Protein AF-A0A9P1N408-F1 (afdb_monomer)

Mean predicted aligned error: 14.75 Å

pLDDT: mean 76.31, std 18.6, range [34.66, 93.69]

Secondary structure (DSSP, 8-state):
-----------------------------------------PPPP--SSSPP-B-GGG---SSSS-EE--TTTTT---EEES--TTS-S-TTEEEEEE-PPTT-EEEEEETTEEEE-SS-EEEEEETTT--EEETT--S--EEEEEEEE-

Radius of gyration: 34.22 Å; Cα contacts (8 Å, |Δi|>4): 243; chains: 1; bounding box: 58×67×98 Å

Solvent-accessible surface area (backbone atoms only — not comparable to full-atom values): 9553 Å² total; per-residue (Å²): 135,90,83,85,81,88,78,88,76,93,76,78,93,73,94,66,90,71,82,80,74,78,80,74,81,77,78,79,79,79,78,80,76,81,74,78,78,76,79,71,76,61,67,79,85,66,49,90,56,37,68,89,35,75,41,60,90,71,53,86,63,93,52,93,73,40,44,55,48,48,53,71,74,46,75,45,60,58,64,45,67,24,53,41,98,88,65,52,71,40,79,55,17,29,33,37,65,44,59,47,51,93,90,33,34,26,32,34,30,39,88,91,48,74,50,73,41,97,54,68,44,52,37,35,19,37,52,89,75,38,50,30,23,45,72,96,45,94,82,53,49,44,70,35,32,38,32,37,38,113

Nearest PDB structures (foldseek):
  7kwb-assembly1_A  TM=3.273E-01  e=4.995E-01  Bacteroides thetaiotaomicron
  2yn3-assembly3_D  TM=3.051E-01  e=1.720E+00  Salmonella enterica subsp. enterica serovar Typhimurium str. LT2
  2yn5-assembly1_B  TM=3.096E-01  e=6.264E+00  Salmonella enterica subsp. enterica serovar Typhimurium str. LT2

Structure (mmCIF, N/CA/C/O backbone):
data_AF-A0A9P1N408-F1
#
_entry.id   AF-A0A9P1N408-F1
#
loop_
_atom_site.group_PDB
_atom_site.id
_atom_site.type_symbol
_atom_site.label_atom_id
_atom_site.label_alt_id
_atom_site.label_comp_id
_atom_site.label_asym_id
_atom_site.label_entity_id
_atom_site.label_seq_id
_atom_site.pdbx_PDB_ins_code
_atom_site.Cartn_x
_atom_site.Cartn_y
_atom_site.Cartn_z
_atom_site.occupancy
_atom_site.B_iso_or_equiv
_atom_site.auth_seq_id
_atom_site.auth_comp_id
_atom_site.auth_asym_id
_atom_site.auth_atom_id
_atom_site.pdbx_PDB_model_num
ATOM 1 N N . MET A 1 1 ? 4.739 -48.991 78.436 1.00 36.84 1 MET A N 1
ATOM 2 C CA . MET A 1 1 ? 5.732 -49.587 79.353 1.00 36.84 1 MET A CA 1
ATOM 3 C C . MET A 1 1 ? 7.102 -49.161 78.863 1.00 36.84 1 MET A C 1
ATOM 5 O O . MET A 1 1 ? 7.369 -49.285 77.677 1.00 36.84 1 MET A O 1
ATOM 9 N N . PHE A 1 2 ? 7.858 -48.520 79.753 1.00 42.50 2 PHE A N 1
ATOM 10 C CA . PHE A 1 2 ? 9.170 -47.912 79.533 1.00 42.50 2 PHE A CA 1
ATOM 11 C C . PHE A 1 2 ? 10.202 -48.927 79.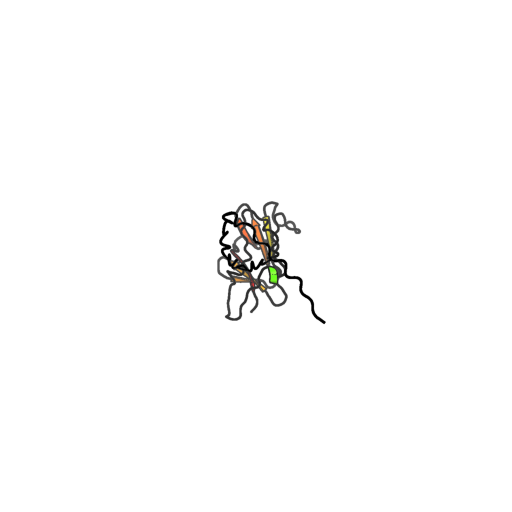023 1.00 42.50 2 PHE A C 1
ATOM 13 O O . PHE A 1 2 ? 10.066 -50.108 79.323 1.00 42.50 2 PHE A O 1
ATOM 20 N N . ILE A 1 3 ? 11.246 -48.455 78.332 1.00 43.72 3 ILE A N 1
ATOM 21 C CA . ILE A 1 3 ? 12.64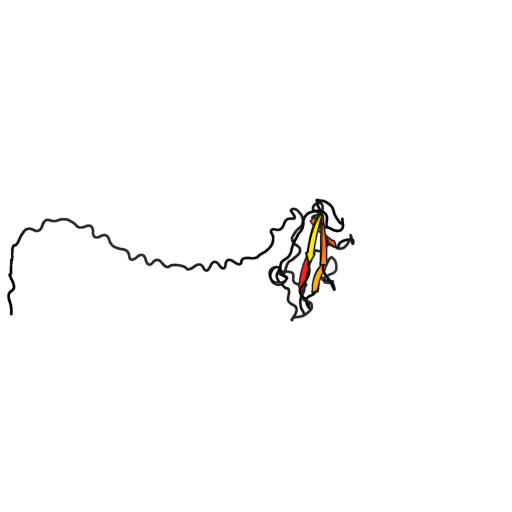4 -48.466 78.811 1.00 43.72 3 ILE A CA 1
ATOM 22 C C . ILE A 1 3 ? 13.538 -47.844 77.720 1.00 43.72 3 ILE A C 1
ATOM 24 O O . ILE A 1 3 ? 13.607 -48.305 76.585 1.00 43.72 3 ILE A O 1
ATOM 28 N N . TRP A 1 4 ? 14.202 -46.757 78.101 1.00 34.66 4 TRP A N 1
ATOM 29 C CA . TRP A 1 4 ? 15.365 -46.158 77.444 1.00 34.66 4 TRP A CA 1
ATOM 30 C C . TRP A 1 4 ? 16.586 -47.080 77.606 1.00 34.66 4 TRP A C 1
ATOM 32 O O . TRP A 1 4 ? 16.724 -47.681 78.672 1.00 34.66 4 TRP A O 1
ATOM 42 N N . PRO A 1 5 ? 17.565 -47.048 76.691 1.00 52.34 5 PRO A N 1
ATOM 43 C CA . PRO A 1 5 ? 18.949 -47.180 77.106 1.00 52.34 5 PRO A CA 1
ATOM 44 C C . PRO A 1 5 ? 19.692 -45.876 76.829 1.00 52.34 5 PRO A C 1
ATOM 46 O O . PRO A 1 5 ? 19.920 -45.472 75.691 1.00 52.34 5 PRO A O 1
ATOM 49 N N . VAL A 1 6 ? 20.085 -45.244 77.932 1.00 52.12 6 VAL A N 1
ATOM 50 C CA . VAL A 1 6 ? 21.225 -44.335 78.001 1.00 52.12 6 VAL A CA 1
ATOM 51 C C . VAL A 1 6 ? 22.454 -45.099 77.517 1.00 52.12 6 VAL A C 1
ATOM 53 O O . VAL A 1 6 ? 22.809 -46.115 78.109 1.00 52.12 6 VAL A O 1
ATOM 56 N N . PHE A 1 7 ? 23.142 -44.588 76.502 1.00 47.91 7 PHE A N 1
ATOM 57 C CA . PHE A 1 7 ? 24.569 -44.841 76.341 1.00 47.91 7 PHE A CA 1
ATOM 58 C C . PHE A 1 7 ? 25.271 -43.497 76.187 1.00 47.91 7 PHE A C 1
ATOM 60 O O . PHE A 1 7 ? 25.332 -42.901 75.116 1.00 47.91 7 PHE A O 1
ATOM 67 N N . THR A 1 8 ? 25.759 -43.002 77.318 1.00 52.31 8 THR A N 1
ATOM 68 C CA . THR A 1 8 ? 26.733 -41.922 77.388 1.00 52.31 8 THR A CA 1
ATOM 69 C C . THR A 1 8 ? 28.088 -42.508 77.011 1.00 52.31 8 THR A C 1
ATOM 71 O O . THR A 1 8 ? 28.602 -43.347 77.745 1.00 52.31 8 THR A O 1
ATOM 74 N N . PHE A 1 9 ? 28.693 -42.053 75.915 1.00 44.00 9 PHE A N 1
ATOM 75 C CA . PHE A 1 9 ? 30.145 -42.112 75.754 1.00 44.00 9 PHE A CA 1
ATOM 76 C C . PHE A 1 9 ? 30.653 -40.805 75.140 1.00 44.00 9 PHE A C 1
ATOM 78 O O . PHE A 1 9 ? 30.346 -40.450 74.006 1.00 44.00 9 PHE A O 1
ATOM 85 N N . LEU A 1 10 ? 31.411 -40.088 75.967 1.00 52.44 10 LEU A N 1
ATOM 86 C CA . LEU A 1 10 ? 32.274 -38.960 75.642 1.00 52.44 10 LEU A CA 1
ATOM 87 C C . LEU A 1 10 ? 33.349 -39.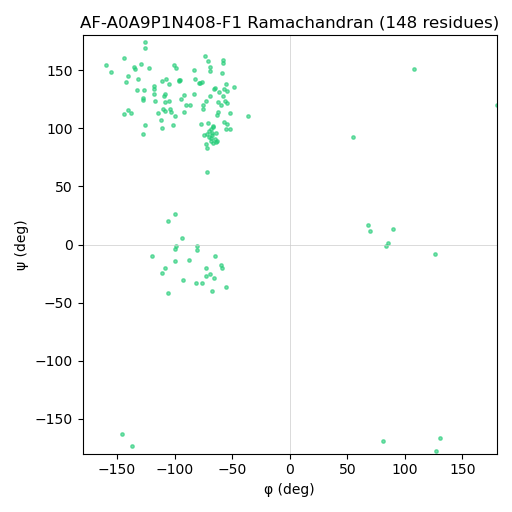396 74.643 1.00 52.44 10 LEU A C 1
ATOM 89 O O . LEU A 1 10 ? 34.177 -40.221 75.020 1.00 52.44 10 LEU A O 1
ATOM 93 N N . ILE A 1 11 ? 33.417 -38.802 73.446 1.00 53.59 11 ILE A N 1
ATOM 94 C CA . ILE A 1 11 ? 34.668 -38.742 72.674 1.00 53.59 11 ILE A CA 1
ATOM 95 C C . ILE A 1 11 ? 34.751 -37.405 71.926 1.00 53.59 11 ILE A C 1
ATOM 97 O O . ILE A 1 11 ? 33.988 -37.143 71.005 1.00 53.59 11 ILE A O 1
ATOM 101 N N . GLY A 1 12 ? 35.707 -36.583 72.364 1.00 45.75 12 GLY A N 1
ATOM 102 C CA . GLY A 1 12 ? 36.638 -35.856 71.500 1.00 45.75 12 GLY A CA 1
ATOM 103 C C . GLY A 1 12 ? 36.063 -34.962 70.407 1.00 45.75 12 GLY A C 1
ATOM 104 O O . GLY A 1 12 ? 35.930 -35.372 69.261 1.00 45.75 12 GLY A O 1
ATOM 105 N N . ILE A 1 13 ? 35.884 -33.693 70.764 1.00 54.72 13 ILE A N 1
ATOM 106 C CA . ILE A 1 13 ? 36.101 -32.532 69.892 1.00 54.72 13 ILE A CA 1
ATOM 107 C C . ILE A 1 13 ? 37.300 -32.772 68.959 1.00 54.72 13 ILE A C 1
ATOM 109 O O . ILE A 1 13 ? 38.445 -32.784 69.407 1.00 54.72 13 ILE A O 1
ATOM 113 N N . VAL A 1 14 ? 37.027 -32.934 67.664 1.00 46.72 14 VAL A N 1
ATOM 114 C CA . VAL A 1 14 ? 37.987 -32.614 66.609 1.00 46.72 14 VAL A CA 1
ATOM 115 C C . VAL A 1 14 ? 37.467 -31.394 65.873 1.00 46.72 14 VAL A C 1
ATOM 117 O O . VAL A 1 14 ? 36.381 -31.388 65.295 1.00 46.72 14 VAL A O 1
ATOM 120 N N . ASP A 1 15 ? 38.263 -30.342 65.988 1.00 52.88 15 ASP A N 1
ATOM 121 C CA . ASP A 1 15 ? 38.144 -29.089 65.275 1.00 52.88 15 ASP A CA 1
ATOM 122 C C . ASP A 1 15 ? 38.164 -29.384 63.769 1.00 52.88 15 ASP A C 1
ATOM 124 O O . ASP A 1 15 ? 39.176 -29.772 63.183 1.00 52.88 15 ASP A O 1
ATOM 128 N N . SER A 1 16 ? 37.004 -29.287 63.139 1.00 39.03 16 SER A N 1
ATOM 129 C CA . SER A 1 16 ? 36.915 -29.090 61.704 1.00 39.03 16 SER A CA 1
ATOM 130 C C . SER A 1 16 ? 36.050 -27.869 61.518 1.00 39.03 16 SER A C 1
ATOM 132 O O . SER A 1 16 ? 34.834 -27.919 61.690 1.00 39.03 16 SER A O 1
ATOM 134 N N . CYS A 1 17 ? 36.712 -26.757 61.214 1.00 52.81 17 CYS A N 1
ATOM 135 C CA . CYS A 1 17 ? 36.085 -25.559 60.692 1.00 52.81 17 CYS A CA 1
ATOM 136 C C . CYS A 1 17 ? 35.223 -25.950 59.485 1.00 52.81 17 CYS A C 1
ATOM 138 O O . CYS A 1 17 ? 35.724 -26.171 58.383 1.00 52.81 17 CYS A O 1
ATOM 140 N N . ILE A 1 18 ? 33.918 -26.078 59.711 1.00 52.34 18 ILE A N 1
ATOM 141 C CA . ILE A 1 18 ? 32.926 -26.211 58.651 1.00 52.34 18 ILE A CA 1
ATOM 142 C C . ILE A 1 18 ? 32.812 -24.825 58.010 1.00 52.34 18 ILE A C 1
ATOM 144 O O . ILE A 1 18 ? 32.535 -23.861 58.728 1.00 52.34 18 ILE A O 1
ATOM 148 N N . PRO A 1 19 ? 33.018 -24.683 56.691 1.00 45.06 19 PRO A N 1
ATOM 149 C CA . PRO A 1 19 ? 32.795 -23.410 56.031 1.00 45.06 19 PRO A CA 1
ATOM 150 C C . PRO A 1 19 ? 31.309 -23.065 56.150 1.00 45.06 19 PRO A C 1
ATOM 152 O O . PRO A 1 19 ? 30.452 -23.724 55.559 1.00 45.06 19 PRO A O 1
ATOM 155 N N . THR A 1 20 ? 30.987 -22.032 56.929 1.00 50.75 20 THR A N 1
ATOM 156 C CA . THR A 1 20 ? 29.678 -21.381 56.887 1.00 50.75 20 THR A CA 1
ATOM 157 C C . THR A 1 20 ? 29.548 -20.697 55.534 1.00 50.75 20 THR A C 1
ATOM 159 O O . THR A 1 20 ? 29.911 -19.535 55.370 1.00 50.75 20 THR A O 1
ATOM 162 N N . GLN A 1 21 ? 29.064 -21.440 54.543 1.00 45.41 21 GLN A N 1
ATOM 163 C CA . GLN A 1 21 ? 28.566 -20.858 53.307 1.00 45.41 21 GLN A CA 1
ATOM 164 C C . GLN A 1 21 ? 27.311 -20.067 53.677 1.00 45.41 21 GLN A C 1
ATOM 166 O O . GLN A 1 21 ? 26.247 -20.630 53.932 1.00 45.41 21 GLN A O 1
ATOM 171 N N . GLN A 1 22 ? 27.470 -18.751 53.768 1.00 49.91 22 GLN A N 1
ATOM 172 C CA . GLN A 1 22 ? 26.377 -17.797 53.792 1.00 49.91 22 GLN A CA 1
ATOM 173 C C . GLN A 1 22 ? 25.512 -18.055 52.551 1.00 49.91 22 GLN A C 1
ATOM 175 O O . GLN A 1 22 ? 25.900 -17.729 51.432 1.00 49.91 22 GLN A O 1
ATOM 180 N N . VAL A 1 23 ? 24.354 -18.691 52.735 1.00 50.75 23 VAL A N 1
ATOM 181 C CA . VAL A 1 23 ? 23.320 -18.738 51.700 1.00 50.75 23 VAL A CA 1
ATOM 182 C C . VAL A 1 23 ? 22.688 -17.353 51.679 1.00 50.75 23 VAL A C 1
ATOM 184 O O . VAL A 1 23 ? 21.813 -17.038 52.481 1.00 50.75 23 VAL A O 1
ATOM 187 N N . GLU A 1 24 ? 23.180 -16.494 50.789 1.00 50.38 24 GLU A N 1
ATOM 188 C CA . GLU A 1 24 ? 22.417 -15.332 50.352 1.00 50.38 24 GLU A CA 1
ATOM 189 C C . GLU A 1 24 ? 21.146 -15.837 49.671 1.00 50.38 24 GLU A C 1
ATOM 191 O O . GLU A 1 24 ? 21.185 -16.478 48.617 1.00 50.38 24 GLU A O 1
ATOM 196 N N . THR A 1 25 ? 20.001 -15.548 50.287 1.00 46.38 25 THR A N 1
ATOM 197 C CA . THR A 1 25 ? 18.692 -15.703 49.658 1.00 46.38 25 THR A CA 1
ATOM 198 C C . THR A 1 25 ? 18.627 -14.747 48.472 1.00 46.38 25 THR A C 1
ATOM 200 O O . THR A 1 25 ? 18.218 -13.592 48.595 1.00 46.38 25 THR A O 1
ATOM 203 N N . THR A 1 26 ? 19.056 -15.227 47.307 1.00 51.84 26 THR A N 1
ATOM 204 C CA . THR A 1 26 ? 18.864 -14.528 46.041 1.00 51.84 26 THR A CA 1
ATOM 205 C C . THR A 1 26 ? 17.368 -14.513 45.771 1.00 51.84 26 THR A C 1
ATOM 207 O O . THR A 1 26 ? 16.776 -15.510 45.365 1.00 51.84 26 THR A O 1
ATOM 210 N N . THR A 1 27 ? 16.735 -13.378 46.053 1.00 49.66 27 THR A N 1
ATOM 211 C CA . THR A 1 27 ? 15.357 -13.133 45.640 1.00 49.66 27 THR A CA 1
ATOM 212 C C . THR A 1 27 ? 15.392 -12.917 44.134 1.00 49.66 27 THR A C 1
ATOM 214 O O . THR A 1 27 ? 15.699 -11.827 43.655 1.00 49.66 27 THR A O 1
ATOM 217 N N . THR A 1 28 ? 15.153 -13.980 43.368 1.00 50.38 28 THR A N 1
ATOM 218 C CA . THR A 1 28 ? 14.933 -13.879 41.928 1.00 50.38 28 THR A CA 1
ATOM 219 C C . THR A 1 28 ? 13.606 -13.158 41.713 1.00 50.38 28 THR A C 1
ATOM 221 O O . THR A 1 28 ? 12.539 -13.765 41.745 1.00 50.38 28 THR A O 1
ATOM 224 N N . SER A 1 29 ? 13.662 -11.842 41.519 1.00 50.47 29 SER A N 1
ATOM 225 C CA . SER A 1 29 ? 12.550 -11.097 40.934 1.00 50.47 29 SER A CA 1
ATOM 226 C C . SER A 1 29 ? 12.411 -11.538 39.483 1.00 50.47 29 SER A C 1
ATOM 228 O O . SER A 1 29 ? 13.124 -11.067 38.599 1.00 50.47 29 SER A O 1
ATOM 230 N N . THR A 1 30 ? 11.512 -12.487 39.242 1.00 49.81 30 THR A N 1
ATOM 231 C CA . THR A 1 30 ? 11.077 -12.856 37.898 1.00 49.81 30 THR A CA 1
ATOM 232 C C . THR A 1 30 ? 10.281 -11.685 37.330 1.00 49.81 30 THR A C 1
ATOM 234 O O . THR A 1 30 ? 9.078 -11.562 37.549 1.00 49.81 30 THR A O 1
ATOM 237 N N . THR A 1 31 ? 10.958 -10.780 36.626 1.00 50.09 31 THR A N 1
ATOM 238 C CA . THR A 1 31 ? 10.292 -9.781 35.790 1.00 50.09 31 THR A CA 1
ATOM 239 C C . THR A 1 31 ? 9.691 -10.516 34.600 1.00 50.09 31 THR A C 1
ATOM 241 O O . THR A 1 31 ? 10.382 -10.838 33.635 1.00 50.09 31 THR A O 1
ATOM 244 N N . THR A 1 32 ? 8.400 -10.823 34.683 1.00 47.81 32 THR A N 1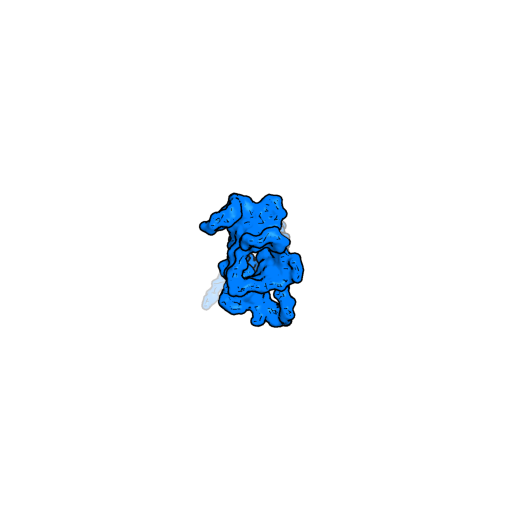
ATOM 245 C CA . THR A 1 32 ? 7.614 -11.312 33.551 1.00 47.81 32 THR A CA 1
ATOM 246 C C . THR A 1 32 ? 7.479 -10.172 32.548 1.00 47.81 32 THR A C 1
ATOM 248 O O . THR A 1 32 ? 6.559 -9.360 32.620 1.00 47.81 32 THR A O 1
ATOM 251 N N . THR A 1 33 ? 8.428 -10.069 31.622 1.00 55.03 33 THR A N 1
ATOM 252 C CA . THR A 1 33 ? 8.268 -9.235 30.435 1.00 55.03 33 THR A CA 1
ATOM 253 C C . THR A 1 33 ? 7.194 -9.895 29.580 1.00 55.03 33 THR A C 1
ATOM 255 O O . THR A 1 33 ? 7.459 -10.874 28.886 1.00 55.03 33 THR A O 1
ATOM 258 N N . SER A 1 34 ? 5.963 -9.393 29.656 1.00 47.72 34 SER A N 1
ATOM 259 C CA . SER A 1 34 ? 4.910 -9.727 28.701 1.00 47.72 34 SER A CA 1
ATOM 260 C C . SER A 1 34 ? 5.332 -9.208 27.330 1.00 47.72 34 SER A C 1
ATOM 262 O O . SER A 1 34 ? 5.055 -8.069 26.961 1.00 47.72 34 SER A O 1
ATOM 264 N N . THR A 1 35 ? 6.066 -10.025 26.579 1.00 46.50 35 THR A N 1
ATOM 265 C CA . THR A 1 35 ? 6.300 -9.797 25.159 1.00 46.50 35 THR A CA 1
ATOM 266 C C . THR A 1 35 ? 4.972 -10.048 24.459 1.00 46.50 35 THR A C 1
ATOM 268 O O . THR A 1 35 ? 4.626 -11.181 24.138 1.00 46.50 35 THR A O 1
ATOM 271 N N . THR A 1 36 ? 4.185 -8.990 24.272 1.00 45.84 36 THR A N 1
ATOM 272 C CA . THR A 1 36 ? 3.033 -9.015 23.372 1.00 45.84 36 THR A CA 1
ATOM 273 C C . THR A 1 36 ? 3.576 -9.215 21.964 1.00 45.84 36 THR A C 1
ATOM 275 O O . THR A 1 36 ? 3.950 -8.263 21.281 1.00 45.84 36 THR A O 1
ATOM 278 N N . THR A 1 37 ? 3.701 -10.472 21.545 1.00 43.03 37 THR A N 1
ATOM 279 C CA . THR A 1 37 ? 4.030 -10.838 20.171 1.00 43.03 37 THR A CA 1
ATOM 280 C C . THR A 1 37 ? 2.804 -10.536 19.317 1.00 43.03 37 THR A C 1
ATOM 282 O O . THR A 1 37 ? 1.962 -11.397 19.068 1.00 43.03 37 THR A O 1
ATOM 285 N N . THR A 1 38 ? 2.664 -9.274 18.910 1.00 46.72 38 THR A N 1
ATOM 286 C CA . THR A 1 38 ? 1.701 -8.863 17.891 1.00 46.72 38 THR A CA 1
ATOM 287 C C . THR A 1 38 ? 2.105 -9.550 16.593 1.00 46.72 38 THR A C 1
ATOM 289 O O . THR A 1 38 ? 2.994 -9.093 15.882 1.00 46.72 38 THR A O 1
ATOM 292 N N . SER A 1 39 ? 1.487 -10.693 16.309 1.00 42.28 39 SER A N 1
ATOM 293 C CA . SER A 1 39 ? 1.612 -11.364 15.020 1.00 42.28 39 SER A CA 1
ATOM 294 C C . SER A 1 39 ? 0.819 -10.551 14.000 1.00 42.28 39 SER A C 1
ATOM 296 O O . SER A 1 39 ? -0.371 -10.774 13.797 1.00 42.28 39 SER A O 1
ATOM 298 N N . THR A 1 40 ? 1.452 -9.544 13.403 1.00 48.62 40 THR A N 1
ATOM 299 C CA . THR A 1 40 ? 0.955 -8.922 12.177 1.00 48.62 40 THR A CA 1
ATOM 300 C C . THR A 1 40 ? 1.146 -9.927 11.052 1.00 48.62 40 THR A C 1
ATOM 302 O O . THR A 1 40 ? 2.264 -10.141 10.590 1.00 48.62 40 THR A O 1
ATOM 305 N N . THR A 1 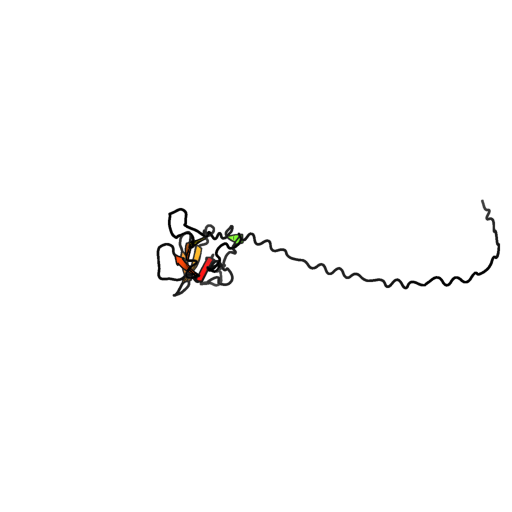41 ? 0.065 -10.562 10.607 1.00 45.41 41 THR A N 1
ATOM 306 C CA . THR A 1 41 ? 0.042 -11.361 9.375 1.00 45.41 41 THR A CA 1
ATOM 307 C C . THR A 1 41 ? 0.097 -10.422 8.165 1.00 45.41 41 THR A C 1
ATOM 309 O O . THR A 1 41 ? -0.850 -10.305 7.395 1.00 45.41 41 THR A O 1
ATOM 312 N N . THR A 1 42 ? 1.181 -9.664 8.031 1.00 52.28 42 THR A N 1
ATOM 313 C CA . THR A 1 42 ? 1.508 -8.919 6.817 1.00 52.28 42 THR A CA 1
ATOM 314 C C . THR A 1 42 ? 2.353 -9.837 5.951 1.00 52.28 42 THR A C 1
ATOM 316 O O . THR A 1 42 ? 3.418 -10.282 6.381 1.00 52.28 42 THR A O 1
ATOM 319 N N . SER A 1 43 ? 1.876 -10.142 4.742 1.00 55.75 43 SER A N 1
ATOM 320 C CA . SER A 1 43 ? 2.744 -10.686 3.694 1.00 55.75 43 SER A CA 1
ATOM 321 C C . SER A 1 43 ? 4.002 -9.811 3.611 1.00 55.75 43 SER A C 1
ATOM 323 O O . SER A 1 43 ? 3.857 -8.586 3.671 1.00 55.75 43 SER A O 1
ATOM 325 N N . PRO A 1 44 ? 5.218 -10.381 3.513 1.00 68.25 44 PRO A N 1
ATOM 326 C CA . PRO A 1 44 ? 6.426 -9.574 3.417 1.00 68.25 44 PRO A CA 1
ATOM 327 C C . PRO A 1 44 ? 6.310 -8.647 2.209 1.00 68.25 44 PRO A C 1
ATOM 329 O O . PRO A 1 44 ? 5.890 -9.069 1.131 1.00 68.25 44 PRO A O 1
ATOM 332 N N . TYR A 1 45 ? 6.641 -7.377 2.408 1.00 82.00 45 TYR A N 1
ATOM 333 C CA . TYR A 1 45 ? 6.656 -6.396 1.338 1.00 82.00 45 TYR A CA 1
ATOM 334 C C . TYR A 1 45 ? 7.688 -6.798 0.280 1.00 82.00 45 TYR A C 1
ATOM 336 O O . TYR A 1 45 ? 8.857 -7.016 0.597 1.00 82.00 45 TYR A O 1
ATOM 344 N N . VAL A 1 46 ? 7.239 -6.950 -0.967 1.00 86.25 46 VAL A N 1
ATOM 345 C CA . VAL A 1 46 ? 8.031 -7.554 -2.057 1.00 86.25 46 VAL A CA 1
ATOM 346 C C . VAL A 1 46 ? 8.678 -6.534 -2.995 1.00 86.25 46 VAL A C 1
ATOM 348 O O . VAL A 1 46 ? 9.406 -6.920 -3.905 1.00 86.25 46 VAL A O 1
ATOM 351 N N . CYS A 1 47 ? 8.410 -5.245 -2.797 1.00 89.56 47 CYS A N 1
ATOM 352 C CA . CYS A 1 47 ? 8.782 -4.183 -3.725 1.00 89.56 47 CYS A CA 1
ATOM 353 C C . CYS A 1 47 ? 10.004 -3.409 -3.185 1.00 89.56 47 CYS A C 1
ATOM 355 O O . CYS A 1 47 ? 9.924 -2.850 -2.096 1.00 89.56 47 CYS A O 1
ATOM 357 N N . PRO A 1 48 ? 11.169 -3.421 -3.857 1.00 89.44 48 PRO A N 1
ATOM 358 C CA . PRO A 1 48 ? 12.413 -2.898 -3.280 1.00 89.44 48 PRO A CA 1
ATOM 359 C C . PRO A 1 48 ? 12.537 -1.364 -3.250 1.00 89.44 48 PRO A C 1
ATOM 361 O O . PRO A 1 48 ? 13.178 -0.825 -2.348 1.00 89.44 48 PRO A O 1
ATOM 364 N N . VAL A 1 49 ? 11.984 -0.659 -4.236 1.00 92.94 49 VAL A N 1
ATOM 365 C CA . VAL A 1 49 ? 12.105 0.799 -4.420 1.00 92.94 49 VAL A CA 1
ATOM 366 C C . VAL A 1 49 ? 10.816 1.506 -4.035 1.00 92.94 49 VAL A C 1
ATOM 368 O O . VAL A 1 49 ? 10.846 2.562 -3.396 1.00 92.94 49 VAL A O 1
ATOM 371 N N . CYS A 1 50 ? 9.678 0.935 -4.420 1.00 92.44 50 CYS A N 1
ATOM 372 C CA . CYS A 1 50 ? 8.383 1.433 -3.987 1.00 92.44 50 CYS A CA 1
ATOM 373 C C . CYS A 1 50 ? 8.294 1.393 -2.454 1.00 92.44 50 CYS A C 1
ATOM 375 O O . CYS A 1 50 ? 8.896 0.545 -1.803 1.00 92.44 50 CYS A O 1
ATOM 377 N N . LYS A 1 51 ? 7.563 2.337 -1.855 1.00 91.69 51 LYS A N 1
ATOM 378 C CA . LYS A 1 51 ? 7.244 2.299 -0.418 1.00 91.69 51 LYS A CA 1
ATOM 379 C C . LYS A 1 51 ? 5.849 1.745 -0.208 1.00 91.69 51 LYS A C 1
ATOM 381 O O . LYS A 1 51 ? 4.989 1.934 -1.059 1.00 91.69 51 LYS A O 1
ATOM 386 N N . GLU A 1 52 ? 5.590 1.122 0.932 1.00 91.12 52 GLU A N 1
ATOM 387 C CA . GLU A 1 52 ? 4.216 0.794 1.306 1.00 91.12 52 GLU A CA 1
ATOM 388 C C . GLU A 1 52 ? 3.367 2.070 1.362 1.00 91.12 52 GLU A C 1
ATOM 390 O O . GLU A 1 52 ? 3.741 3.045 2.015 1.00 91.12 52 GLU A O 1
ATOM 395 N N . ILE A 1 53 ? 2.228 2.061 0.666 1.00 91.50 53 ILE A N 1
ATOM 396 C CA . ILE A 1 53 ? 1.249 3.157 0.719 1.00 91.50 53 ILE A CA 1
ATOM 397 C C . ILE A 1 53 ? 0.088 2.850 1.649 1.00 91.50 53 ILE A C 1
ATOM 399 O O . ILE A 1 53 ? -0.654 3.759 1.999 1.00 91.50 53 ILE A O 1
ATOM 403 N N . TYR A 1 54 ? -0.086 1.593 2.055 1.00 90.69 54 TYR A N 1
ATOM 404 C CA . TYR A 1 54 ? -1.117 1.249 3.016 1.00 90.69 54 TYR A CA 1
ATOM 405 C C . TYR A 1 54 ? -0.693 1.630 4.435 1.00 90.69 54 TYR A C 1
ATOM 407 O O . TYR A 1 54 ? 0.103 0.925 5.054 1.00 90.69 54 TYR A O 1
ATOM 415 N N . ALA A 1 55 ? -1.234 2.727 4.965 1.00 87.38 55 ALA A N 1
ATOM 416 C CA . ALA A 1 55 ? -0.860 3.219 6.286 1.00 87.38 55 ALA A CA 1
ATOM 417 C C . ALA A 1 55 ? -2.062 3.751 7.080 1.00 87.38 55 ALA A C 1
ATOM 419 O O . ALA A 1 55 ? -2.668 4.776 6.764 1.00 87.38 55 ALA A O 1
ATOM 420 N N . VAL A 1 56 ? -2.364 3.080 8.197 1.00 86.31 56 VAL A N 1
ATOM 421 C CA . VAL A 1 56 ? -3.405 3.521 9.145 1.00 86.31 56 VAL A CA 1
ATOM 422 C C . VAL A 1 56 ? -3.041 4.788 9.905 1.00 86.31 56 VAL A C 1
ATOM 424 O O . VAL A 1 56 ? -3.922 5.515 10.355 1.00 86.31 56 VAL A O 1
ATOM 427 N N . THR A 1 57 ? -1.747 5.061 10.057 1.00 83.12 57 THR A N 1
ATOM 428 C CA . THR A 1 57 ? -1.234 6.242 10.761 1.00 83.12 57 THR A CA 1
ATOM 429 C C . THR A 1 57 ? -1.595 7.537 10.040 1.00 83.12 57 THR A C 1
ATOM 431 O O . THR A 1 57 ? -1.787 8.563 10.684 1.00 83.12 57 THR A O 1
ATOM 434 N N . SER A 1 58 ? -1.749 7.479 8.719 1.00 80.62 58 SER A N 1
ATOM 435 C CA . SER A 1 58 ? -2.140 8.590 7.852 1.00 80.62 58 SER A CA 1
ATOM 436 C C . SER A 1 58 ? -3.626 8.559 7.487 1.00 80.62 58 SER A C 1
ATOM 438 O O . SER A 1 58 ? -4.017 9.087 6.449 1.00 80.62 58 SER A O 1
ATOM 440 N N . CYS A 1 59 ? -4.464 7.950 8.333 1.00 85.75 59 CYS A N 1
ATOM 441 C CA . CYS A 1 59 ? -5.912 7.894 8.146 1.00 85.75 59 CYS A CA 1
ATOM 442 C C . CYS A 1 59 ? -6.515 9.292 7.907 1.00 85.75 59 CYS A C 1
ATOM 444 O O . CYS A 1 59 ? -6.519 10.115 8.830 1.00 85.75 59 CYS A O 1
ATOM 446 N N . PRO A 1 60 ? -7.047 9.583 6.708 1.00 84.12 60 PRO A N 1
ATOM 447 C CA . PRO A 1 60 ? -7.690 10.858 6.443 1.00 84.12 60 PRO A CA 1
ATOM 448 C C . PRO A 1 60 ? -9.070 10.880 7.102 1.00 84.12 60 PRO A C 1
ATOM 450 O O . PRO A 1 60 ? -9.921 10.055 6.781 1.00 84.12 60 PRO A O 1
ATOM 453 N N . LYS A 1 61 ? -9.306 11.823 8.012 1.00 84.50 61 LYS A N 1
ATOM 454 C CA . LYS A 1 61 ? -10.588 11.986 8.707 1.00 84.50 61 LYS A CA 1
ATOM 455 C C . LYS A 1 61 ? -11.300 13.232 8.198 1.00 84.50 61 LYS A C 1
ATOM 457 O O . LYS A 1 61 ? -10.747 14.323 8.301 1.00 84.50 61 LYS A O 1
ATOM 462 N N . ASP A 1 62 ? -12.511 13.057 7.690 1.00 81.44 62 ASP A N 1
ATOM 463 C CA . ASP A 1 62 ? -13.436 14.141 7.359 1.00 81.44 62 ASP A CA 1
ATOM 464 C C . ASP A 1 62 ? -14.365 14.439 8.547 1.00 81.44 62 ASP A C 1
ATOM 466 O O . ASP A 1 62 ? -14.758 15.585 8.761 1.00 81.44 62 ASP A O 1
ATOM 470 N N . THR A 1 63 ? -14.679 13.421 9.357 1.00 82.31 63 THR A N 1
ATOM 471 C CA . THR A 1 63 ? -15.502 13.543 10.568 1.00 82.31 63 THR A CA 1
ATOM 472 C C . THR A 1 63 ? -14.808 12.988 11.818 1.00 82.31 63 THR A C 1
ATOM 474 O O . THR A 1 63 ? -13.775 12.320 11.752 1.00 82.31 63 THR A O 1
ATOM 477 N N . ALA A 1 64 ? -15.382 13.260 12.996 1.00 82.38 64 ALA A N 1
ATOM 478 C CA . ALA A 1 64 ? -14.881 12.729 14.265 1.00 82.38 64 ALA A CA 1
ATOM 479 C C . ALA A 1 64 ? -15.158 11.224 14.454 1.00 82.38 64 ALA A C 1
ATOM 481 O O . ALA A 1 64 ? -14.485 10.597 15.275 1.00 82.38 64 ALA A O 1
ATOM 482 N N . THR A 1 65 ? -16.127 10.654 13.727 1.00 86.19 65 THR A N 1
ATOM 483 C CA . THR A 1 65 ? -16.459 9.219 13.780 1.00 86.19 65 THR A CA 1
ATOM 484 C C . THR A 1 65 ? -15.632 8.393 12.808 1.00 86.19 65 THR A C 1
ATOM 486 O O . THR A 1 65 ? -15.578 7.174 12.959 1.00 86.19 65 THR A O 1
ATOM 489 N N . ASP A 1 66 ? -14.937 9.043 11.872 1.00 89.69 66 ASP A N 1
ATOM 490 C CA . ASP A 1 66 ? -14.127 8.351 10.883 1.00 89.69 66 ASP A CA 1
ATOM 491 C C . ASP A 1 66 ? -13.012 7.530 11.536 1.00 89.69 66 ASP A C 1
ATOM 493 O O . ASP A 1 66 ? -12.211 8.010 12.356 1.00 89.69 66 ASP A O 1
ATOM 497 N N . TYR A 1 67 ? -12.917 6.280 11.100 1.00 89.75 67 TYR A N 1
ATOM 498 C CA . TYR A 1 67 ? -11.895 5.342 11.533 1.00 89.75 67 TYR A CA 1
ATOM 499 C C . TYR A 1 67 ? -11.305 4.606 10.339 1.00 89.75 67 TYR A C 1
ATOM 501 O O . TYR A 1 67 ? -11.969 4.372 9.331 1.00 89.75 67 TYR A O 1
ATOM 509 N N . CYS A 1 68 ? -10.041 4.213 10.471 1.00 92.25 68 CYS A N 1
ATOM 510 C CA . CYS A 1 68 ? -9.360 3.413 9.470 1.00 92.25 68 CYS A CA 1
ATOM 511 C C . CYS A 1 68 ? -9.094 2.009 9.982 1.00 92.25 68 CYS A C 1
ATOM 513 O O . CYS A 1 68 ? -8.722 1.813 11.140 1.00 92.25 68 CYS A O 1
ATOM 515 N N . LEU A 1 69 ? -9.269 1.039 9.095 1.00 91.94 69 LEU A N 1
ATOM 516 C CA . LEU A 1 69 ? -8.962 -0.353 9.371 1.00 91.94 69 LEU A CA 1
ATOM 517 C C . LEU A 1 69 ? -7.472 -0.616 9.178 1.00 91.94 69 LEU A C 1
ATOM 519 O O . LEU A 1 69 ? -6.856 -0.079 8.265 1.00 91.94 69 LEU A O 1
ATOM 523 N N . THR A 1 70 ? -6.913 -1.462 10.039 1.00 90.56 70 THR A N 1
ATOM 524 C CA . THR A 1 70 ? -5.569 -2.033 9.887 1.00 90.56 70 THR A CA 1
ATOM 525 C C . THR A 1 70 ? -5.528 -3.092 8.795 1.00 90.56 70 THR A C 1
ATOM 527 O O . THR A 1 70 ? -6.555 -3.673 8.442 1.00 90.56 70 THR A O 1
ATOM 530 N N . ALA A 1 71 ? -4.317 -3.411 8.322 1.00 85.81 71 ALA A N 1
ATOM 531 C CA . ALA A 1 71 ? -4.109 -4.437 7.302 1.00 85.81 71 ALA A CA 1
ATOM 532 C C . ALA A 1 71 ? -4.721 -5.784 7.725 1.00 85.81 71 ALA A C 1
ATOM 534 O O . ALA A 1 71 ? -5.314 -6.479 6.911 1.00 85.81 71 ALA A O 1
ATOM 535 N N . ALA A 1 72 ? -4.657 -6.122 9.017 1.00 84.00 72 ALA A N 1
ATOM 536 C CA . ALA A 1 72 ? -5.277 -7.331 9.551 1.00 84.00 72 ALA A CA 1
ATOM 537 C C . ALA A 1 72 ? -6.815 -7.287 9.495 1.00 84.00 72 ALA A C 1
ATOM 539 O O . ALA A 1 72 ? -7.450 -8.284 9.166 1.00 84.00 72 ALA A O 1
ATOM 540 N N . GLN A 1 73 ? -7.426 -6.134 9.784 1.00 88.69 73 GLN A N 1
ATOM 541 C CA . GLN A 1 73 ? -8.886 -5.980 9.795 1.00 88.69 73 GLN A CA 1
ATOM 542 C C . GLN A 1 73 ? -9.505 -5.985 8.395 1.00 88.69 73 GLN A C 1
ATOM 544 O O . GLN A 1 73 ? -10.659 -6.376 8.251 1.00 88.69 73 GLN A O 1
ATOM 549 N N . VAL A 1 74 ? -8.758 -5.574 7.366 1.00 87.25 74 VAL A N 1
ATOM 550 C CA . VAL A 1 74 ? -9.221 -5.655 5.968 1.00 87.25 74 VAL A CA 1
ATOM 551 C C . VAL A 1 74 ? -9.056 -7.052 5.360 1.00 87.25 74 VAL A C 1
ATOM 553 O O . VAL A 1 74 ? -9.457 -7.264 4.224 1.00 87.25 74 VAL A O 1
ATOM 556 N N . GLY A 1 75 ? -8.502 -8.014 6.108 1.00 82.94 75 GLY A N 1
ATOM 557 C CA . GLY A 1 75 ? -8.226 -9.368 5.615 1.00 82.94 75 GLY A CA 1
ATOM 558 C C . GLY A 1 75 ? -6.844 -9.536 4.976 1.00 82.94 75 GLY A C 1
ATOM 559 O O . GLY A 1 75 ? -6.582 -10.559 4.351 1.00 82.94 75 GLY A O 1
ATOM 560 N N . GLY A 1 76 ? -5.951 -8.563 5.163 1.00 82.38 76 GLY A N 1
ATOM 561 C CA . GLY A 1 76 ? -4.605 -8.529 4.602 1.00 82.38 76 GLY A CA 1
ATOM 562 C C . GLY A 1 76 ? -4.468 -7.497 3.487 1.00 82.38 76 GLY A C 1
ATOM 563 O O . GLY A 1 76 ? -5.416 -7.186 2.773 1.00 82.38 76 GLY A O 1
ATOM 564 N N . VAL A 1 77 ? -3.257 -6.966 3.332 1.00 86.12 77 VAL A N 1
ATOM 565 C CA . VAL A 1 77 ? -2.884 -6.119 2.195 1.00 86.12 77 VAL A CA 1
ATOM 566 C C . VAL A 1 77 ? -1.789 -6.843 1.440 1.00 86.12 77 VAL A C 1
ATOM 568 O O . VAL A 1 77 ? -0.766 -7.201 2.025 1.00 86.12 77 VAL A O 1
ATOM 571 N N . THR A 1 78 ? -2.027 -7.085 0.155 1.00 88.06 78 THR A N 1
ATOM 572 C CA . THR A 1 78 ? -1.094 -7.823 -0.694 1.00 88.06 78 THR A CA 1
ATOM 573 C C . THR A 1 78 ? -0.455 -6.871 -1.685 1.00 88.06 78 THR A C 1
ATOM 575 O O . THR A 1 78 ? -1.146 -6.160 -2.412 1.00 88.06 78 THR A O 1
ATOM 578 N N . TYR A 1 79 ? 0.872 -6.896 -1.713 1.00 89.12 79 TYR A N 1
ATOM 579 C CA . TYR A 1 79 ? 1.672 -6.256 -2.744 1.00 89.12 79 TYR A CA 1
ATOM 580 C C . TYR A 1 79 ? 2.208 -7.330 -3.681 1.00 89.12 79 TYR A C 1
ATOM 582 O O . TYR A 1 79 ? 2.622 -8.401 -3.236 1.00 89.12 79 TYR A O 1
ATOM 590 N N . THR A 1 80 ? 2.191 -7.064 -4.979 1.00 91.75 80 THR A N 1
ATOM 591 C CA . THR A 1 80 ? 2.692 -7.987 -5.999 1.00 91.75 80 THR A CA 1
ATOM 592 C C . THR A 1 80 ? 3.686 -7.262 -6.886 1.00 91.75 80 THR A C 1
ATOM 594 O O . THR A 1 80 ? 3.365 -6.213 -7.437 1.00 91.75 80 THR A O 1
ATOM 597 N N . LEU A 1 81 ? 4.889 -7.822 -7.014 1.00 92.44 81 LEU A N 1
ATOM 598 C CA . LEU A 1 81 ? 5.909 -7.346 -7.940 1.00 92.44 81 LEU A CA 1
ATOM 599 C C . LEU A 1 81 ? 5.823 -8.143 -9.243 1.00 92.44 81 LEU A C 1
ATOM 601 O O . LEU A 1 81 ? 5.908 -9.372 -9.231 1.00 92.44 81 LEU A O 1
ATOM 605 N N . GLY A 1 82 ? 5.683 -7.433 -10.354 1.00 91.00 82 GLY A N 1
ATOM 606 C CA . GLY A 1 82 ? 5.629 -7.984 -11.696 1.00 91.00 82 GLY A CA 1
ATOM 607 C C . GLY A 1 82 ? 4.407 -7.512 -12.477 1.00 91.00 82 GLY A C 1
ATOM 608 O O . GLY A 1 82 ? 3.591 -6.718 -12.009 1.00 91.00 82 GLY A O 1
ATOM 609 N N . GLN A 1 83 ? 4.283 -8.032 -13.695 1.00 90.06 83 GLN A N 1
ATOM 610 C CA . GLN A 1 83 ? 3.158 -7.712 -14.561 1.00 90.06 83 GLN A CA 1
ATOM 611 C C . GLN A 1 83 ? 1.851 -8.231 -13.948 1.00 90.06 83 GLN A C 1
ATOM 613 O O . GLN A 1 83 ? 1.773 -9.371 -13.488 1.00 90.06 83 GLN A O 1
ATOM 618 N N . MET A 1 84 ? 0.817 -7.391 -13.961 1.00 87.56 84 MET A N 1
ATOM 619 C CA . MET A 1 84 ? -0.505 -7.746 -13.453 1.00 87.56 84 MET A CA 1
ATOM 620 C C . MET A 1 84 ? -1.197 -8.765 -14.373 1.00 87.56 84 MET A C 1
ATOM 622 O O . MET A 1 84 ? -0.900 -8.850 -15.565 1.00 87.56 84 MET A O 1
ATOM 626 N N . SER A 1 85 ? -2.172 -9.515 -13.846 1.00 85.69 85 SER A N 1
ATOM 627 C CA . SER A 1 85 ? -2.877 -10.587 -14.578 1.00 85.69 85 SER A CA 1
ATOM 628 C C . SER A 1 85 ? -3.601 -10.133 -15.853 1.00 85.69 85 SER A C 1
ATOM 630 O O . SER A 1 85 ? -3.917 -10.948 -16.713 1.00 85.69 85 SER A O 1
ATOM 632 N N . ASP A 1 86 ? -3.885 -8.840 -15.974 1.00 85.31 86 ASP A N 1
ATOM 633 C CA . ASP A 1 86 ? -4.520 -8.214 -17.138 1.00 85.31 86 ASP A CA 1
ATOM 634 C C . ASP A 1 86 ? -3.515 -7.654 -18.163 1.00 85.31 86 ASP A C 1
ATOM 636 O O . ASP A 1 86 ? -3.915 -7.014 -19.136 1.00 85.31 86 ASP A O 1
ATOM 640 N N . GLY A 1 87 ? -2.217 -7.893 -17.956 1.00 85.56 87 GLY A N 1
ATOM 641 C CA . GLY A 1 87 ? -1.135 -7.430 -18.819 1.00 85.56 87 GLY A CA 1
ATOM 642 C C . GLY A 1 87 ? -0.643 -6.011 -18.522 1.00 85.56 87 GLY A C 1
ATOM 643 O O . GLY A 1 87 ? 0.253 -5.536 -19.219 1.00 85.56 87 GLY A O 1
ATOM 644 N N . TYR A 1 88 ? -1.185 -5.322 -17.512 1.00 85.81 88 TYR A N 1
ATOM 645 C CA . TYR A 1 88 ? -0.716 -3.988 -17.134 1.00 85.81 88 TYR A CA 1
ATOM 646 C C . TYR A 1 88 ? 0.613 -4.039 -16.363 1.00 85.81 88 TYR A C 1
ATOM 648 O O . TYR A 1 88 ? 0.809 -4.879 -15.482 1.00 85.81 88 TYR A O 1
ATOM 656 N N . GLY A 1 89 ? 1.509 -3.097 -16.668 1.00 86.12 89 GLY A N 1
ATOM 657 C CA . GLY A 1 89 ? 2.846 -3.026 -16.079 1.00 86.12 89 GLY A CA 1
ATOM 658 C C . GLY A 1 89 ? 3.857 -3.970 -16.733 1.00 86.12 89 GLY A C 1
ATOM 659 O O . GLY A 1 89 ? 3.615 -4.559 -17.786 1.00 86.12 89 GLY A O 1
ATOM 660 N N . ASP A 1 90 ? 5.009 -4.092 -16.090 1.00 88.62 90 ASP A N 1
ATOM 661 C CA . ASP A 1 90 ? 6.145 -4.924 -16.482 1.00 88.62 90 ASP A CA 1
ATOM 662 C C . ASP A 1 90 ? 6.727 -5.665 -15.261 1.00 88.62 90 ASP A C 1
ATOM 664 O O . ASP A 1 90 ? 6.180 -5.612 -14.158 1.00 88.62 90 ASP A O 1
ATOM 668 N N . SER A 1 91 ? 7.855 -6.361 -15.432 1.00 90.12 91 SER A N 1
ATOM 669 C CA . SER A 1 91 ? 8.533 -7.074 -14.337 1.00 90.12 91 SER A CA 1
ATOM 670 C C . SER A 1 91 ? 8.980 -6.173 -13.176 1.00 90.12 91 SER A C 1
ATOM 672 O O . SER A 1 91 ? 9.260 -6.677 -12.095 1.00 90.12 91 SER A O 1
ATOM 674 N N . ASN A 1 92 ? 9.053 -4.861 -13.398 1.00 90.56 92 ASN A N 1
ATOM 675 C CA . ASN A 1 92 ? 9.458 -3.833 -12.444 1.00 90.56 92 ASN A CA 1
ATOM 676 C C . ASN A 1 92 ? 8.253 -3.020 -11.951 1.00 90.56 92 ASN A C 1
ATOM 678 O O . ASN A 1 92 ? 8.409 -1.882 -11.510 1.00 90.56 92 ASN A O 1
ATOM 682 N N . THR A 1 93 ? 7.039 -3.554 -12.071 1.00 92.44 93 THR A N 1
ATOM 683 C CA . THR A 1 93 ? 5.828 -2.897 -11.586 1.00 92.44 93 THR A CA 1
ATOM 684 C C . THR A 1 93 ? 5.379 -3.547 -10.286 1.00 92.44 93 THR A C 1
ATOM 686 O O . THR A 1 93 ? 4.979 -4.704 -10.257 1.00 92.44 93 THR A O 1
ATOM 689 N N . CYS A 1 94 ? 5.436 -2.798 -9.193 1.00 93.38 94 CYS A N 1
ATOM 690 C CA . CYS A 1 94 ? 4.759 -3.141 -7.955 1.00 93.38 94 CYS A CA 1
ATOM 691 C C . CYS A 1 94 ? 3.283 -2.772 -8.070 1.00 93.38 94 CYS A C 1
ATOM 693 O O . CYS A 1 94 ? 2.937 -1.711 -8.583 1.00 93.38 94 CYS A O 1
ATOM 695 N N . SER A 1 95 ? 2.396 -3.613 -7.570 1.00 92.19 95 SER A N 1
ATOM 696 C CA . SER A 1 95 ? 0.960 -3.365 -7.572 1.00 92.19 95 SER A CA 1
ATOM 697 C C . SER A 1 95 ? 0.340 -3.711 -6.228 1.00 92.19 95 SER A C 1
ATOM 699 O O . SER A 1 95 ? 0.857 -4.540 -5.478 1.00 92.19 95 SER A O 1
ATOM 701 N N . ILE A 1 96 ? -0.762 -3.036 -5.926 1.00 90.69 96 ILE A N 1
ATOM 702 C CA . ILE A 1 96 ? -1.626 -3.300 -4.779 1.00 90.69 96 ILE A CA 1
ATOM 703 C C . ILE A 1 96 ? -3.069 -3.321 -5.274 1.00 90.69 96 ILE A C 1
ATOM 705 O O . ILE A 1 96 ? -3.495 -2.426 -6.008 1.00 90.69 96 ILE A O 1
ATOM 709 N N . ASP A 1 97 ? -3.809 -4.339 -4.852 1.00 89.31 97 ASP A N 1
ATOM 710 C CA . ASP A 1 97 ? -5.264 -4.391 -4.966 1.00 89.31 97 ASP A CA 1
ATOM 711 C C . ASP A 1 97 ? -5.837 -4.305 -3.554 1.00 89.31 97 ASP A C 1
ATOM 713 O O . ASP A 1 97 ? -5.687 -5.221 -2.739 1.00 89.31 97 ASP A O 1
ATOM 717 N N . LEU A 1 98 ? -6.416 -3.151 -3.239 1.00 89.75 98 LEU A N 1
ATOM 718 C CA . LEU A 1 98 ? -7.022 -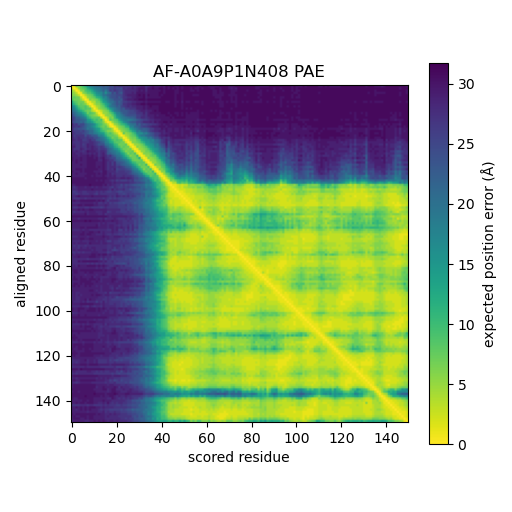2.894 -1.948 1.00 89.75 98 LEU A CA 1
ATOM 719 C C . LEU A 1 98 ? -8.541 -3.035 -2.057 1.00 89.75 98 LEU A C 1
ATOM 721 O O . LEU A 1 98 ? -9.243 -2.126 -2.513 1.00 89.75 98 LEU A O 1
ATOM 725 N N . ALA A 1 99 ? -9.032 -4.169 -1.566 1.00 90.56 99 ALA A N 1
ATOM 726 C CA . ALA A 1 99 ? -10.448 -4.463 -1.404 1.00 90.56 99 ALA A CA 1
ATOM 727 C C . ALA A 1 99 ? -10.864 -4.235 0.056 1.00 90.56 99 ALA A C 1
ATOM 729 O O . ALA A 1 99 ? -10.460 -4.975 0.953 1.00 90.56 99 ALA A O 1
ATOM 730 N N . CYS A 1 100 ? -11.666 -3.201 0.310 1.00 91.50 100 CYS A N 1
ATOM 731 C CA . CYS A 1 100 ? -12.173 -2.932 1.654 1.00 91.50 100 CYS A CA 1
ATOM 732 C C . CYS A 1 100 ? -13.421 -3.780 1.968 1.00 91.50 100 CYS A C 1
ATOM 734 O O . CYS A 1 100 ? -14.193 -4.093 1.058 1.00 91.50 100 CYS A O 1
ATOM 736 N N . PRO A 1 101 ? -13.659 -4.131 3.247 1.00 91.62 101 PRO A N 1
ATOM 737 C CA . PRO A 1 101 ? -14.876 -4.825 3.666 1.00 91.62 101 PRO A CA 1
ATOM 738 C C . PRO A 1 101 ? -16.158 -4.058 3.320 1.00 91.62 101 PRO A C 1
ATOM 740 O O . PRO A 1 101 ? -16.153 -2.838 3.163 1.00 91.62 101 PRO A O 1
ATOM 743 N N . SER A 1 102 ? -17.287 -4.766 3.257 1.00 89.00 102 SER A N 1
ATOM 744 C CA . SER A 1 102 ? -18.590 -4.159 2.967 1.00 89.00 102 SER A CA 1
ATOM 745 C C . SER A 1 102 ? -18.921 -3.013 3.931 1.00 89.00 102 SER A C 1
ATOM 747 O O . SER A 1 102 ? -18.806 -3.161 5.145 1.00 89.00 102 SER A O 1
ATOM 749 N N . GLY A 1 103 ? -19.358 -1.877 3.381 1.00 85.88 103 GLY A N 1
ATOM 750 C CA . GLY A 1 103 ? -19.658 -0.665 4.153 1.00 85.88 103 GLY A CA 1
ATOM 751 C C . GLY A 1 103 ? -18.443 0.219 4.458 1.00 85.88 103 GLY A C 1
ATOM 752 O O . GLY A 1 103 ? -18.612 1.276 5.056 1.00 85.88 103 GLY A O 1
ATOM 753 N N . ILE A 1 104 ? -17.242 -0.177 4.028 1.00 91.56 104 ILE A N 1
ATOM 754 C CA . ILE A 1 104 ? -15.996 0.580 4.174 1.00 91.56 104 ILE A CA 1
ATOM 755 C C . ILE A 1 104 ? -15.466 0.909 2.783 1.00 91.56 104 ILE A C 1
ATOM 757 O O . ILE A 1 104 ? -15.453 0.051 1.902 1.00 91.56 104 ILE A O 1
ATOM 761 N N . LEU A 1 105 ? -15.007 2.144 2.582 1.00 92.44 105 LEU A N 1
ATOM 762 C CA . LEU A 1 105 ? -14.479 2.580 1.292 1.00 92.44 105 LEU A CA 1
ATOM 763 C C . LEU A 1 105 ? -12.955 2.735 1.349 1.00 92.44 105 LEU A C 1
ATOM 765 O O . LEU A 1 105 ? -12.420 3.207 2.359 1.00 92.44 105 LEU A O 1
ATOM 769 N N . PRO A 1 106 ? -12.231 2.370 0.279 1.00 92.56 106 PRO A N 1
ATOM 770 C CA . PRO A 1 106 ? -10.832 2.730 0.153 1.00 92.56 106 PRO A CA 1
ATOM 771 C C . PRO A 1 106 ? -10.712 4.234 -0.068 1.00 92.56 106 PRO A C 1
ATOM 773 O O . PRO A 1 106 ? -11.324 4.806 -0.969 1.00 92.56 106 PRO A O 1
ATOM 776 N N . VAL A 1 107 ? -9.884 4.866 0.749 1.00 92.50 107 VAL A N 1
ATOM 777 C CA . VAL A 1 107 ? -9.538 6.279 0.675 1.00 92.50 107 VAL A CA 1
ATOM 778 C C . VAL A 1 107 ? -8.054 6.386 0.409 1.00 92.50 107 VAL A C 1
ATOM 780 O O . VAL A 1 107 ? -7.244 5.720 1.048 1.00 92.50 107 VAL A O 1
ATOM 783 N N . TYR A 1 108 ? -7.693 7.236 -0.536 1.00 91.06 108 TYR A N 1
ATOM 784 C CA . TYR A 1 108 ? -6.311 7.477 -0.909 1.00 91.06 108 TYR A CA 1
ATOM 785 C C . TYR A 1 108 ? -6.012 8.966 -0.906 1.00 91.06 108 TYR A C 1
ATOM 787 O O . TYR A 1 108 ? -6.902 9.795 -1.098 1.00 91.06 108 TYR A O 1
ATOM 795 N N . THR A 1 109 ? -4.744 9.309 -0.721 1.00 90.56 109 THR A N 1
ATOM 796 C CA . THR A 1 109 ? -4.258 10.687 -0.779 1.00 90.56 109 THR A CA 1
ATOM 797 C C . THR A 1 109 ? -3.439 10.885 -2.044 1.00 90.56 109 THR A C 1
ATOM 799 O O . THR A 1 109 ? -2.523 10.111 -2.323 1.00 90.56 109 THR A O 1
ATOM 802 N N . ARG A 1 110 ? -3.770 11.938 -2.795 1.00 88.81 110 ARG A N 1
ATOM 803 C CA . ARG A 1 110 ? -3.032 12.401 -3.976 1.00 88.81 110 ARG A CA 1
ATOM 804 C C . ARG A 1 110 ? -2.656 13.874 -3.845 1.00 88.81 110 ARG A C 1
ATOM 806 O O . ARG A 1 110 ? -3.114 14.561 -2.927 1.00 88.81 110 ARG A O 1
ATOM 813 N N . SER A 1 111 ? -1.878 14.382 -4.797 1.00 78.88 111 SER A N 1
ATOM 814 C CA . SER A 1 111 ? -1.645 15.820 -4.973 1.00 78.88 111 SER A CA 1
ATOM 815 C C . SER A 1 111 ? -2.980 16.562 -5.133 1.00 78.88 111 SER A C 1
ATOM 817 O O . SER A 1 111 ? -3.584 16.541 -6.198 1.00 78.88 111 SER A O 1
ATOM 819 N N . GLY A 1 112 ? -3.476 17.171 -4.052 1.00 76.50 112 GLY A N 1
ATOM 820 C CA . GLY A 1 112 ? -4.777 17.854 -4.013 1.00 76.50 112 GLY A CA 1
ATOM 821 C C . GLY A 1 112 ? -5.726 17.395 -2.901 1.00 76.50 112 GLY A C 1
ATOM 822 O O . GLY A 1 112 ? -6.745 18.045 -2.690 1.00 76.50 112 GLY A O 1
ATOM 823 N N . GLY A 1 113 ? -5.395 16.327 -2.166 1.00 85.44 113 GLY A N 1
ATOM 824 C CA . GLY A 1 113 ? -6.140 15.890 -0.982 1.00 85.44 113 GLY A CA 1
ATOM 825 C C . GLY A 1 113 ? -6.488 14.405 -0.982 1.00 85.44 113 GLY A C 1
ATOM 826 O O . GLY A 1 113 ? -5.949 13.617 -1.764 1.00 85.44 113 GLY A O 1
ATOM 827 N N . SER A 1 114 ? -7.390 14.029 -0.078 1.00 87.69 114 SER A N 1
ATOM 828 C CA . SER A 1 114 ? -7.876 12.656 0.056 1.00 87.69 114 SER A CA 1
ATOM 829 C C . SER A 1 114 ? -9.173 12.453 -0.721 1.00 87.69 114 SER A C 1
ATOM 831 O O . SER A 1 114 ? -10.021 13.339 -0.793 1.00 87.69 114 SER A O 1
A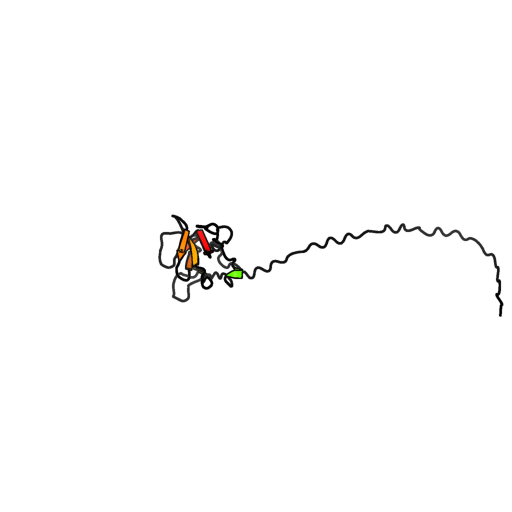TOM 833 N N . THR A 1 115 ? -9.328 11.297 -1.353 1.00 88.81 115 THR A N 1
ATOM 834 C CA . THR A 1 115 ? -10.516 10.943 -2.136 1.00 88.81 115 THR A CA 1
ATOM 835 C C . THR A 1 115 ? -10.866 9.482 -1.888 1.00 88.81 115 THR A C 1
ATOM 837 O O . THR A 1 115 ? -9.980 8.656 -1.680 1.00 88.81 115 THR A O 1
ATOM 840 N N . SER A 1 116 ? -12.163 9.172 -1.878 1.00 88.31 116 SER A N 1
ATOM 841 C CA . SER A 1 116 ? -12.670 7.807 -1.703 1.00 88.31 116 SER A CA 1
ATOM 842 C C . SER A 1 116 ? -12.967 7.172 -3.060 1.00 88.31 116 SER A C 1
ATOM 844 O O . SER A 1 116 ? -13.511 7.834 -3.944 1.00 88.31 116 SER A O 1
ATOM 846 N N . SER A 1 117 ? -12.652 5.890 -3.220 1.00 86.44 117 SER A N 1
ATOM 847 C CA . SER A 1 117 ? -13.095 5.074 -4.353 1.00 86.44 117 SER A CA 1
ATOM 848 C C . SER A 1 117 ? -14.352 4.287 -3.970 1.00 86.44 117 SER A C 1
ATOM 850 O O . SER A 1 117 ? -14.470 3.805 -2.847 1.00 86.44 117 SER A O 1
ATOM 852 N N . LEU A 1 118 ? -15.301 4.155 -4.904 1.00 82.44 118 LEU A N 1
ATOM 853 C CA . LEU A 1 118 ? -16.549 3.395 -4.715 1.00 82.44 118 LEU A CA 1
ATOM 854 C C . LEU A 1 118 ? -16.375 1.875 -4.886 1.00 82.44 118 LEU A C 1
ATOM 856 O O . LEU A 1 118 ? -17.322 1.120 -4.688 1.00 82.44 118 LEU A O 1
ATOM 860 N N . GLY A 1 119 ? -15.182 1.425 -5.270 1.00 86.31 119 GLY A N 1
ATOM 861 C CA . GLY A 1 119 ? -14.826 0.015 -5.410 1.00 86.31 119 GLY A CA 1
ATOM 862 C C . GLY A 1 119 ? -13.369 -0.219 -5.032 1.00 86.31 119 GLY A C 1
ATOM 863 O O . GLY A 1 119 ? -12.749 0.646 -4.412 1.00 86.31 119 GLY A O 1
ATOM 864 N N . ASN A 1 120 ? -12.815 -1.365 -5.431 1.00 89.00 120 ASN A N 1
ATOM 865 C CA . ASN A 1 120 ? -11.420 -1.699 -5.152 1.00 89.00 120 ASN A CA 1
ATOM 866 C C . ASN A 1 120 ? -10.471 -0.619 -5.671 1.00 89.00 120 ASN A C 1
ATOM 868 O O . ASN A 1 120 ? -10.624 -0.095 -6.778 1.00 89.00 120 ASN A O 1
ATOM 872 N N . LEU A 1 121 ? -9.474 -0.303 -4.857 1.00 89.94 121 LEU A N 1
ATOM 873 C CA . LEU A 1 121 ? -8.402 0.593 -5.240 1.00 89.94 121 LEU A CA 1
ATOM 874 C C . LEU A 1 121 ? -7.261 -0.236 -5.821 1.00 89.94 121 LEU A C 1
ATOM 876 O O . LEU A 1 121 ? -6.606 -0.980 -5.095 1.00 89.94 121 LEU A O 1
ATOM 880 N N . VAL A 1 122 ? -6.998 -0.054 -7.114 1.00 90.75 122 VAL A N 1
ATOM 881 C CA . VAL A 1 122 ? -5.844 -0.654 -7.786 1.00 90.75 122 VAL A CA 1
ATOM 882 C C . VAL A 1 122 ? -4.819 0.428 -8.092 1.00 90.75 122 VAL A C 1
ATOM 884 O O . VAL A 1 122 ? -5.067 1.331 -8.899 1.00 90.75 122 VAL A O 1
ATOM 887 N N . ALA A 1 123 ? -3.662 0.322 -7.449 1.00 91.88 123 ALA A N 1
ATOM 888 C CA . ALA A 1 123 ? -2.537 1.215 -7.671 1.00 91.88 123 ALA A CA 1
ATOM 889 C C . ALA A 1 123 ? -1.304 0.425 -8.108 1.00 91.88 123 ALA A C 1
ATOM 891 O O . ALA A 1 123 ? -1.130 -0.746 -7.769 1.00 91.88 123 ALA A O 1
ATOM 892 N N . THR A 1 124 ? -0.445 1.090 -8.867 1.00 93.00 124 THR A N 1
ATOM 893 C CA . THR A 1 124 ? 0.806 0.550 -9.385 1.00 93.00 124 THR A CA 1
ATOM 894 C C . THR A 1 124 ? 1.937 1.526 -9.135 1.00 93.00 124 THR A C 1
ATOM 896 O O . THR A 1 124 ? 1.755 2.731 -9.282 1.00 93.00 124 THR A O 1
ATOM 899 N N . CYS A 1 125 ? 3.108 1.015 -8.804 1.00 93.25 125 CYS A N 1
ATOM 900 C CA . CYS A 1 125 ? 4.330 1.771 -8.653 1.00 93.25 125 CYS A CA 1
ATOM 901 C C . CYS A 1 125 ? 5.417 1.147 -9.518 1.00 93.25 125 CYS A C 1
ATOM 903 O O . CYS A 1 125 ? 5.600 -0.066 -9.520 1.00 93.25 125 CYS A O 1
ATOM 905 N N . SER A 1 126 ? 6.128 1.976 -10.275 1.00 91.44 126 SER A N 1
ATOM 906 C CA . SER A 1 126 ? 7.296 1.513 -11.018 1.00 91.44 126 SER A CA 1
ATOM 907 C C . SER A 1 126 ? 8.506 1.499 -10.094 1.00 91.44 126 SER A C 1
ATOM 909 O O . SER A 1 126 ? 8.830 2.521 -9.491 1.00 91.44 126 SER A O 1
ATOM 911 N N . GLU A 1 127 ? 9.234 0.388 -10.055 1.00 91.38 127 GLU A N 1
ATOM 912 C CA . GLU A 1 127 ? 10.503 0.267 -9.326 1.00 91.38 127 GLU A CA 1
ATOM 913 C C . GLU A 1 127 ? 11.605 1.180 -9.898 1.00 91.38 127 GLU A C 1
ATOM 915 O O . GLU A 1 127 ? 12.653 1.351 -9.287 1.00 91.38 127 GLU A O 1
ATOM 920 N N . LEU A 1 128 ? 11.385 1.804 -11.061 1.00 89.44 128 LEU A N 1
ATOM 921 C CA . LEU A 1 128 ? 12.309 2.789 -11.629 1.00 89.44 128 LEU A CA 1
ATOM 922 C C . LEU A 1 128 ? 12.138 4.179 -11.007 1.00 89.44 128 LEU A C 1
ATOM 924 O O . LEU A 1 128 ? 13.106 4.928 -10.900 1.00 89.44 128 LEU A O 1
ATOM 928 N N . THR A 1 129 ? 10.908 4.544 -10.631 1.00 89.62 129 THR A N 1
ATOM 929 C CA . THR A 1 129 ? 10.575 5.888 -10.126 1.00 89.62 129 THR A CA 1
ATOM 930 C C . THR A 1 129 ? 10.212 5.895 -8.646 1.00 89.62 129 THR A C 1
ATOM 932 O O . THR A 1 129 ? 10.346 6.930 -7.998 1.00 89.62 129 THR A O 1
ATOM 935 N N . GLY A 1 130 ? 9.745 4.767 -8.101 1.00 90.00 130 GLY A N 1
ATOM 936 C CA . GLY A 1 130 ? 9.254 4.657 -6.728 1.00 90.00 130 GLY A CA 1
ATOM 937 C C . GLY A 1 130 ? 7.951 5.422 -6.476 1.00 90.00 130 GLY A C 1
ATOM 938 O O . GLY A 1 130 ? 7.616 5.696 -5.323 1.00 90.00 130 GLY A O 1
ATOM 939 N N . VAL A 1 131 ? 7.225 5.805 -7.533 1.00 90.75 131 VAL A N 1
ATOM 940 C CA . VAL A 1 131 ? 5.996 6.603 -7.438 1.00 90.75 131 VAL A CA 1
ATOM 941 C C . VAL A 1 131 ? 4.774 5.726 -7.681 1.00 90.75 131 VAL A C 1
ATOM 943 O O . VAL A 1 131 ? 4.642 5.124 -8.744 1.00 90.75 131 VAL A O 1
ATOM 946 N N . TRP A 1 132 ? 3.855 5.707 -6.715 1.00 92.19 132 TRP A N 1
ATOM 947 C CA . TRP A 1 132 ? 2.552 5.061 -6.859 1.00 92.19 132 TRP A CA 1
ATOM 948 C C . TRP A 1 132 ? 1.589 5.910 -7.673 1.00 92.19 132 TRP A C 1
ATOM 950 O O . TRP A 1 132 ? 1.501 7.119 -7.481 1.00 92.19 132 TRP A O 1
ATOM 960 N N . GLN A 1 133 ? 0.833 5.265 -8.550 1.00 91.56 133 GLN A N 1
ATOM 961 C CA . GLN A 1 133 ? -0.162 5.875 -9.424 1.00 91.56 133 GLN A CA 1
ATOM 962 C C . GLN A 1 133 ? -1.349 4.928 -9.588 1.00 91.56 133 GLN A C 1
ATOM 964 O O . GLN A 1 133 ? -1.224 3.722 -9.369 1.00 91.56 133 GLN A O 1
ATOM 969 N N . PHE A 1 134 ? -2.505 5.443 -10.003 1.00 88.88 134 PHE A N 1
ATOM 970 C CA . PHE A 1 134 ? -3.591 4.553 -10.408 1.00 88.88 134 PHE A CA 1
ATOM 971 C C . PHE A 1 134 ? -3.236 3.848 -11.703 1.00 88.88 134 PHE A C 1
ATOM 973 O O . PHE A 1 134 ? -2.591 4.403 -12.599 1.00 88.88 134 PHE A O 1
ATOM 980 N N . LYS A 1 135 ? -3.769 2.641 -11.835 1.00 82.19 135 LYS A N 1
ATOM 981 C CA . LYS A 1 135 ? -3.762 1.925 -13.098 1.00 82.19 135 LYS A CA 1
ATOM 982 C C . LYS A 1 135 ? -4.390 2.806 -14.198 1.00 82.19 135 LYS A C 1
ATOM 984 O O . LYS A 1 135 ? -5.545 3.205 -14.087 1.00 82.19 135 LYS A O 1
ATOM 989 N N . GLN A 1 136 ? -3.640 3.080 -15.267 1.00 68.62 136 GLN A N 1
ATOM 990 C CA . GLN A 1 136 ? -4.049 3.864 -16.448 1.00 68.62 136 GLN A CA 1
ATOM 991 C C . GLN A 1 136 ? -4.263 5.383 -16.271 1.00 68.62 136 GLN A C 1
ATOM 993 O O . GLN A 1 136 ? -4.749 6.022 -17.203 1.00 68.62 136 GLN A O 1
ATOM 998 N N . THR A 1 137 ? -3.864 6.005 -15.154 1.00 69.12 137 THR A N 1
ATOM 999 C CA . THR A 1 137 ? -3.790 7.481 -15.071 1.00 69.12 137 THR A CA 1
ATOM 1000 C C . THR A 1 137 ? -2.419 7.924 -14.588 1.00 69.12 137 THR A C 1
ATOM 1002 O O . THR A 1 137 ? -1.979 7.522 -13.516 1.00 69.12 137 THR A O 1
ATOM 1005 N N . THR A 1 138 ? -1.746 8.770 -15.363 1.00 62.47 138 THR A N 1
ATOM 1006 C CA . THR A 1 138 ? -0.292 8.954 -15.254 1.00 62.47 138 THR A CA 1
ATOM 1007 C C . THR A 1 138 ? 0.183 10.169 -14.457 1.00 62.47 138 THR A C 1
ATOM 1009 O O . THR A 1 138 ? 1.391 10.327 -14.310 1.00 62.47 138 THR A O 1
ATOM 1012 N N . ASN A 1 139 ? -0.698 11.017 -13.911 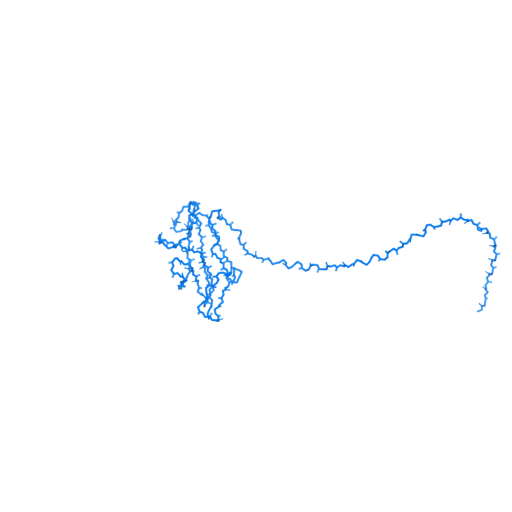1.00 70.44 139 ASN A N 1
ATOM 1013 C CA . ASN A 1 139 ? -0.254 12.320 -13.381 1.00 70.44 139 ASN A CA 1
ATOM 1014 C C . ASN A 1 139 ? -0.493 12.580 -11.889 1.00 70.44 139 ASN A C 1
ATOM 1016 O O . ASN A 1 139 ? 0.083 13.530 -11.365 1.00 70.44 139 ASN A O 1
ATOM 1020 N N . ASP A 1 140 ? -1.250 11.735 -11.188 1.00 84.31 140 ASP A N 1
ATOM 1021 C CA . ASP A 1 140 ? -1.553 11.960 -9.772 1.00 84.31 140 ASP A CA 1
ATOM 1022 C C . ASP A 1 140 ? -0.842 10.921 -8.898 1.00 84.31 140 ASP A C 1
ATOM 1024 O O . ASP A 1 140 ? -1.321 9.787 -8.791 1.00 84.31 140 ASP A O 1
ATOM 1028 N N . PRO A 1 141 ? 0.300 11.273 -8.275 1.00 89.69 141 PRO A N 1
ATOM 1029 C CA . PRO A 1 141 ? 0.985 10.359 -7.382 1.00 89.69 141 PRO A CA 1
ATOM 1030 C C . PRO A 1 141 ? 0.126 10.089 -6.147 1.00 89.69 141 PRO A C 1
ATOM 1032 O O . PRO A 1 141 ? -0.410 11.013 -5.527 1.00 89.69 141 PRO A O 1
ATOM 1035 N N . ILE A 1 142 ? 0.027 8.817 -5.780 1.00 91.00 142 ILE A N 1
ATOM 1036 C CA . ILE A 1 142 ? -0.621 8.357 -4.558 1.00 91.00 142 ILE A CA 1
ATOM 1037 C C . ILE A 1 142 ? 0.447 8.282 -3.471 1.00 91.00 142 ILE A C 1
ATOM 1039 O O . ILE A 1 142 ? 1.500 7.680 -3.660 1.00 91.00 142 ILE A O 1
ATOM 1043 N N . THR A 1 143 ? 0.187 8.891 -2.321 1.00 90.81 143 THR A N 1
ATOM 1044 C CA . THR A 1 143 ? 1.119 8.872 -1.182 1.00 90.81 143 THR A CA 1
ATOM 1045 C C . THR A 1 143 ? 0.635 7.998 -0.038 1.00 90.81 143 THR A C 1
ATOM 1047 O O . THR A 1 143 ? 1.435 7.587 0.797 1.00 90.81 143 THR A O 1
ATOM 1050 N N . ASN A 1 144 ? -0.666 7.716 0.004 1.00 91.12 144 ASN A N 1
ATOM 1051 C CA . ASN A 1 144 ? -1.293 6.921 1.044 1.00 91.12 144 ASN A CA 1
ATOM 1052 C C . ASN A 1 144 ? -2.580 6.277 0.520 1.00 91.12 144 ASN A C 1
ATOM 1054 O O . ASN A 1 144 ? -3.280 6.872 -0.300 1.00 91.12 144 ASN A O 1
ATOM 1058 N N . ALA A 1 145 ? -2.907 5.099 1.034 1.00 91.56 145 ALA A N 1
ATOM 1059 C CA . ALA A 1 145 ? -4.139 4.368 0.800 1.00 91.56 145 ALA A CA 1
ATOM 1060 C C . ALA A 1 145 ? -4.581 3.675 2.094 1.00 91.56 145 ALA A C 1
ATOM 1062 O O . ALA A 1 145 ? -3.765 3.139 2.834 1.00 91.56 145 ALA A O 1
ATOM 1063 N N . VAL A 1 146 ? -5.875 3.664 2.391 1.00 93.69 146 VAL A N 1
ATOM 1064 C CA . VAL A 1 146 ? -6.404 3.018 3.595 1.00 93.69 146 VAL A CA 1
ATOM 1065 C C . VAL A 1 146 ? -7.891 2.726 3.440 1.00 93.69 146 VAL A C 1
ATOM 1067 O O . VAL A 1 146 ? -8.587 3.409 2.700 1.00 93.69 146 VAL A O 1
ATOM 1070 N N . CYS A 1 147 ? -8.407 1.729 4.150 1.00 93.56 147 CYS A N 1
ATOM 1071 C CA . CYS A 1 147 ? -9.847 1.499 4.231 1.00 93.56 147 CYS A CA 1
ATOM 1072 C C . CYS A 1 147 ? -10.441 2.333 5.368 1.00 93.56 147 CYS A C 1
ATOM 1074 O O . CYS A 1 147 ? -10.044 2.142 6.520 1.00 93.56 147 CYS A O 1
ATOM 1076 N N . ARG A 1 148 ? -11.381 3.232 5.055 1.00 92.94 148 ARG A N 1
ATOM 1077 C CA . ARG A 1 148 ? -12.008 4.146 6.019 1.00 92.94 148 ARG A CA 1
ATOM 1078 C C . ARG A 1 148 ? -13.512 3.910 6.128 1.00 92.94 148 ARG A C 1
ATOM 1080 O O . ARG A 1 148 ? -14.211 3.866 5.115 1.00 92.94 148 ARG A O 1
ATOM 1087 N N . GLY A 1 149 ? -13.986 3.768 7.361 1.00 88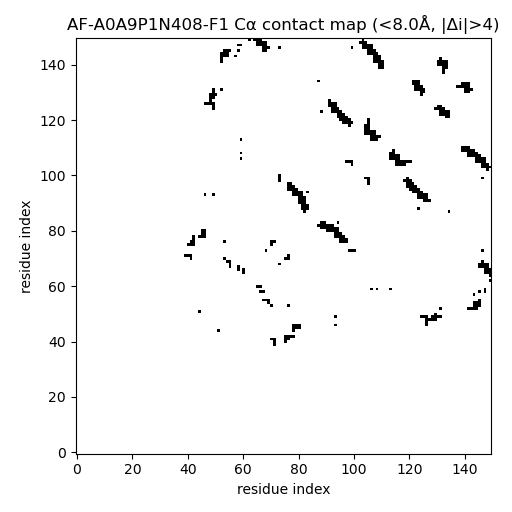.69 149 GLY A N 1
ATOM 1088 C CA . GLY A 1 149 ? -15.403 3.801 7.718 1.00 88.69 149 GLY A CA 1
ATOM 1089 C C . GLY A 1 149 ? -15.785 5.160 8.297 1.00 88.69 149 GLY A C 1
ATOM 1090 O O . GLY A 1 149 ? -14.924 5.851 8.845 1.00 88.69 149 GLY A O 1
ATOM 1091 N N . SER A 1 150 ? -17.061 5.516 8.169 1.00 83.06 150 SER A N 1
ATOM 1092 C CA . SER A 1 150 ? -17.668 6.767 8.651 1.00 83.06 150 SER A CA 1
ATOM 1093 C C . SER A 1 150 ? -18.876 6.493 9.531 1.00 83.06 150 SER A C 1
ATOM 1095 O O . SER A 1 150 ? -19.649 5.591 9.124 1.00 83.06 150 SER A O 1
#

Sequence (150 aa):
MFIWPVFTFLIGIVDSCIPTQQVETTTTSTTTTSTTTTSTTTSPYVCPVCKEIYAVTSCPKDTATDYCLTAAQVGGVTYTLGQMSDGYGDSNTCSIDLACPSGILPVYTRSGGSTSSLGNLVATCSELTGVWQFKQTTNDPITNAVCRGS

Foldseek 3Di:
DDDDDDDDDDDDDDDDPDPPPPPDPPPPPPPPPPPPPPPPPEDPDDADLADDQEDQVPQDDPDPPKHFDDLVRQVHKDKDAAQDPVRPDGNQKIKTWRFGDPQWWKWWAWDPGIDTDPGIFIWIDGSVPNFIDGGPDDPITTRHITTMHD

Organism: NCBI:txid860376